Protein AF-A0A955AQS7-F1 (afdb_monomer_lite)

Radius of gyration: 12.14 Å; chains: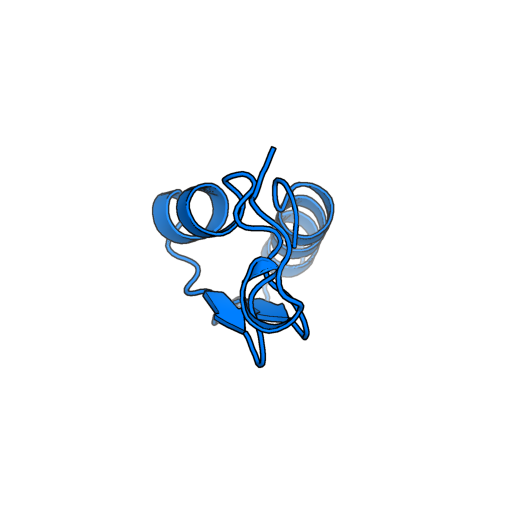 1; bounding box: 28×19×31 Å

Structure (mmCIF, N/CA/C/O backbone):
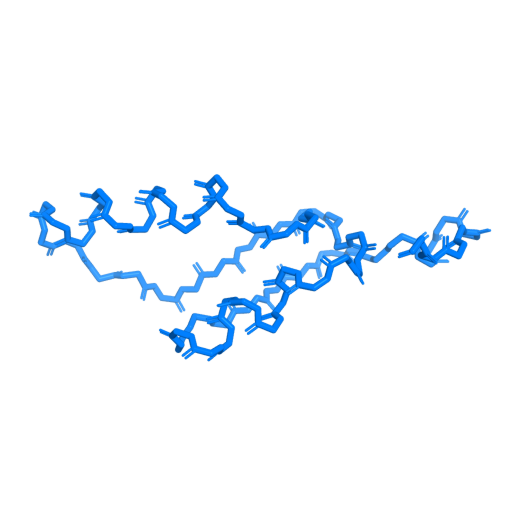data_AF-A0A955AQS7-F1
#
_entry.id   AF-A0A955AQS7-F1
#
loop_
_atom_site.group_PDB
_atom_site.id
_atom_site.type_symbol
_atom_site.label_atom_id
_atom_site.label_alt_id
_atom_site.label_comp_id
_atom_site.label_asym_id
_atom_site.label_entity_id
_atom_site.label_seq_id
_atom_site.pdbx_PDB_ins_code
_atom_site.Cartn_x
_atom_site.Cartn_y
_atom_site.Cartn_z
_atom_site.occupancy
_atom_site.B_iso_or_equiv
_atom_site.auth_seq_id
_atom_site.auth_comp_id
_atom_site.auth_asym_id
_atom_site.auth_atom_id
_atom_site.pdbx_PDB_model_num
ATOM 1 N N . VAL A 1 1 ? 2.053 1.890 -7.179 1.00 96.88 1 VAL A N 1
ATOM 2 C CA . VAL A 1 1 ? 2.595 2.050 -5.814 1.00 96.88 1 VAL A CA 1
ATOM 3 C C . VAL A 1 1 ? 4.105 2.039 -5.903 1.00 96.88 1 VAL A C 1
ATOM 5 O O . VAL A 1 1 ? 4.634 1.118 -6.497 1.00 96.88 1 VAL A O 1
ATOM 8 N N . THR A 1 2 ? 4.773 3.070 -5.388 1.00 97.00 2 THR A N 1
ATOM 9 C CA . THR A 1 2 ? 6.232 3.082 -5.183 1.00 97.00 2 THR A CA 1
ATOM 10 C C . THR A 1 2 ? 6.518 2.817 -3.706 1.00 97.00 2 THR A C 1
ATOM 12 O O . THR A 1 2 ? 6.384 1.681 -3.276 1.00 97.00 2 THR A O 1
ATOM 15 N N . THR A 1 3 ? 6.781 3.852 -2.907 1.00 97.50 3 THR A N 1
ATOM 16 C CA . THR A 1 3 ? 7.009 3.758 -1.455 1.00 97.50 3 THR A CA 1
ATOM 17 C C . THR A 1 3 ? 5.714 3.709 -0.640 1.00 97.50 3 THR A C 1
ATOM 19 O O . THR A 1 3 ? 5.735 3.407 0.545 1.00 97.50 3 THR A O 1
ATOM 22 N N . GLY A 1 4 ? 4.571 4.042 -1.251 1.00 97.44 4 GLY A N 1
ATOM 23 C CA . GLY A 1 4 ? 3.263 4.064 -0.582 1.00 97.44 4 GLY A CA 1
ATOM 24 C C . GLY A 1 4 ? 2.967 5.322 0.248 1.00 97.44 4 GLY A C 1
ATOM 25 O O . GLY A 1 4 ? 1.858 5.448 0.762 1.00 97.44 4 GLY A O 1
ATOM 26 N N . GLY A 1 5 ? 3.890 6.291 0.334 1.00 97.88 5 GLY A N 1
ATOM 27 C CA . GLY A 1 5 ? 3.765 7.456 1.227 1.00 97.88 5 GLY A CA 1
ATOM 28 C C . GLY A 1 5 ? 2.494 8.299 1.040 1.00 97.88 5 GLY A C 1
ATOM 29 O O . GLY A 1 5 ? 1.862 8.686 2.019 1.00 97.88 5 GLY A O 1
ATOM 30 N N . SER A 1 6 ? 2.064 8.536 -0.204 1.00 97.94 6 SER A N 1
ATOM 31 C CA . SER A 1 6 ? 0.809 9.259 -0.480 1.00 97.94 6 SER A CA 1
ATOM 32 C C . SER A 1 6 ? -0.419 8.523 0.068 1.00 97.94 6 SER A C 1
ATOM 34 O O . SER A 1 6 ? -1.269 9.142 0.704 1.00 97.94 6 SER A O 1
ATOM 36 N N . SER A 1 7 ? -0.500 7.207 -0.139 1.00 98.19 7 SER A N 1
ATOM 37 C CA . SER A 1 7 ? -1.612 6.395 0.356 1.00 98.19 7 SER A CA 1
ATOM 38 C C . SER A 1 7 ? -1.592 6.290 1.878 1.00 98.19 7 SER A C 1
ATOM 40 O O . SER A 1 7 ? -2.646 6.381 2.490 1.00 98.19 7 SER A O 1
ATOM 42 N N . LEU A 1 8 ? -0.414 6.177 2.501 1.00 98.38 8 LEU A N 1
ATOM 43 C CA . LEU A 1 8 ? -0.280 6.192 3.961 1.00 98.38 8 LEU A CA 1
ATOM 44 C C . LEU A 1 8 ? -0.790 7.499 4.575 1.00 98.38 8 LEU A C 1
ATOM 46 O O . LEU A 1 8 ? -1.536 7.461 5.546 1.00 98.38 8 LEU A O 1
ATOM 50 N N . ARG A 1 9 ? -0.468 8.646 3.969 1.00 98.62 9 ARG A N 1
ATOM 51 C CA . ARG A 1 9 ? -1.010 9.938 4.407 1.00 98.62 9 ARG A CA 1
ATOM 52 C C . ARG A 1 9 ? -2.533 10.001 4.253 1.00 98.62 9 ARG A C 1
ATOM 54 O O . ARG A 1 9 ? -3.218 10.539 5.114 1.00 98.62 9 ARG A O 1
ATOM 61 N N . ALA A 1 10 ? -3.078 9.447 3.169 1.00 98.44 10 ALA A N 1
ATOM 62 C CA . ALA A 1 10 ? -4.526 9.375 2.986 1.00 98.44 10 ALA A CA 1
ATOM 63 C C . ALA A 1 10 ? 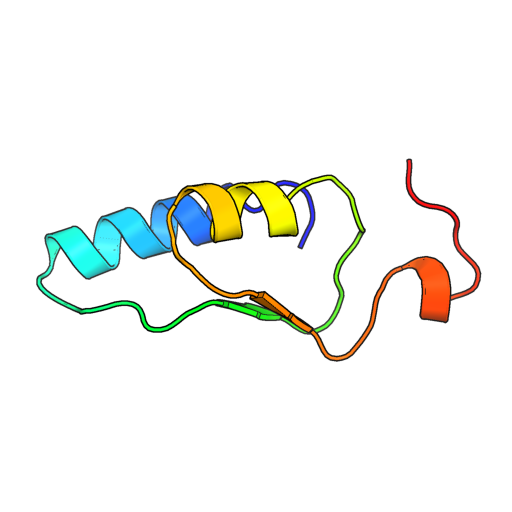-5.195 8.509 4.065 1.00 98.44 10 ALA A C 1
ATOM 65 O O . ALA A 1 10 ? -6.213 8.919 4.615 1.00 98.44 10 ALA A O 1
ATOM 66 N N . ILE A 1 11 ? -4.593 7.361 4.396 1.00 98.44 11 ILE A N 1
ATOM 67 C CA . ILE A 1 11 ? -5.026 6.473 5.484 1.00 98.44 11 ILE A CA 1
ATOM 68 C C . ILE A 1 11 ? -5.068 7.232 6.813 1.00 98.44 11 ILE A C 1
ATOM 70 O O . ILE A 1 11 ? -6.101 7.231 7.475 1.00 98.44 11 ILE A O 1
ATOM 74 N N . GLU A 1 12 ? -3.997 7.952 7.154 1.00 98.25 12 GLU A N 1
ATOM 75 C CA . GLU A 1 12 ? -3.922 8.754 8.382 1.00 98.25 12 GLU A CA 1
ATOM 76 C C . GLU A 1 12 ? -5.077 9.767 8.476 1.00 98.25 12 GLU A C 1
ATOM 78 O O . GLU A 1 12 ? -5.704 9.900 9.525 1.00 98.25 12 GLU A O 1
ATOM 83 N N . HIS A 1 13 ? -5.418 10.443 7.375 1.00 98.62 13 HIS A N 1
ATOM 84 C CA . HIS A 1 13 ? -6.524 11.402 7.359 1.00 98.62 13 HIS A CA 1
ATOM 85 C C . HIS A 1 13 ? -7.903 10.752 7.515 1.00 98.62 13 HIS A C 1
ATOM 87 O O . HIS A 1 13 ? -8.747 11.284 8.237 1.00 98.62 13 HIS A O 1
ATOM 93 N N . VAL A 1 14 ? -8.159 9.624 6.848 1.00 98.12 14 VAL A N 1
ATOM 94 C CA . VAL A 1 14 ? -9.472 8.962 6.935 1.00 98.12 14 VAL A CA 1
ATOM 95 C C . VAL A 1 14 ? -9.673 8.261 8.277 1.00 98.12 14 VAL A C 1
ATOM 97 O O . VAL A 1 14 ? -10.788 8.263 8.796 1.00 98.12 14 VAL A O 1
ATOM 100 N N . GLU A 1 15 ? -8.612 7.722 8.879 1.00 98.12 15 GLU A N 1
ATOM 101 C CA . GLU A 1 15 ? -8.671 7.161 10.231 1.00 98.12 15 GLU A CA 1
ATOM 102 C C . GLU A 1 15 ? -8.856 8.25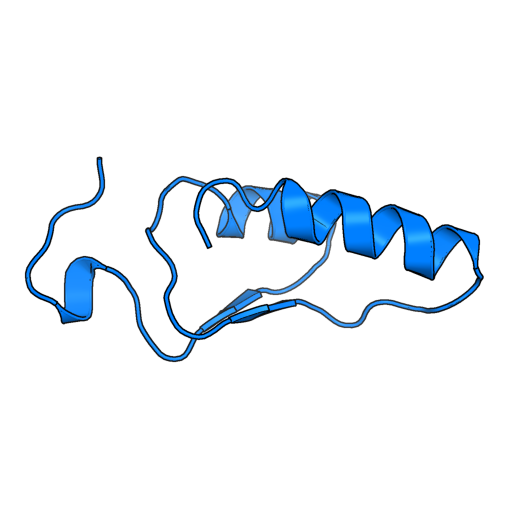5 11.283 1.00 98.12 15 GLU A C 1
ATOM 104 O O . GLU A 1 15 ? -9.664 8.085 12.194 1.00 98.12 15 GLU A O 1
ATOM 109 N N . ALA A 1 16 ? -8.212 9.417 11.121 1.00 98.44 16 ALA A N 1
ATOM 110 C CA . ALA A 1 16 ? -8.455 10.581 11.977 1.00 98.44 16 ALA A CA 1
ATOM 111 C C . ALA A 1 16 ? -9.908 11.089 11.897 1.00 98.44 16 ALA A C 1
ATOM 113 O O . ALA A 1 16 ? -10.426 11.637 12.868 1.00 98.44 16 ALA A O 1
ATOM 114 N N . PHE A 1 17 ? -10.584 10.881 10.763 1.00 98.56 17 PHE A N 1
ATOM 115 C CA . PHE A 1 17 ? -12.017 11.150 10.607 1.00 98.56 17 PHE A CA 1
ATOM 116 C C . PHE A 1 17 ? -12.913 10.072 11.259 1.00 98.56 17 PHE A C 1
ATOM 118 O O . PHE A 1 17 ? -14.122 10.260 11.376 1.00 98.56 17 PHE A O 1
ATOM 125 N N . GLY A 1 18 ? -12.348 8.946 11.702 1.00 98.56 18 GLY A N 1
ATOM 126 C CA . GLY A 1 18 ? -13.076 7.838 12.324 1.00 98.56 18 GLY A CA 1
ATOM 127 C C . GLY A 1 18 ? -13.493 6.726 11.357 1.00 98.56 18 GLY A C 1
ATOM 128 O O . GLY A 1 18 ? -14.311 5.880 11.722 1.00 98.56 18 GLY A O 1
ATOM 129 N N . LEU A 1 19 ? -12.955 6.693 10.132 1.00 98.62 19 LEU A N 1
ATOM 130 C CA . LEU A 1 19 ? -13.152 5.560 9.222 1.00 98.62 19 LEU A CA 1
ATOM 131 C C . LEU A 1 19 ? -12.164 4.436 9.527 1.00 98.62 19 LEU A C 1
ATOM 133 O O . LEU A 1 19 ? -11.058 4.659 10.006 1.00 98.62 19 LEU A O 1
ATOM 137 N N . LYS A 1 20 ? -12.552 3.211 9.175 1.00 97.75 20 LYS A N 1
ATOM 138 C CA . LYS A 1 20 ? -11.673 2.043 9.228 1.00 97.75 20 LYS A CA 1
ATOM 139 C C . LYS A 1 20 ? -11.172 1.708 7.829 1.00 97.75 20 LYS A C 1
ATOM 141 O O . LYS A 1 20 ? -11.968 1.352 6.959 1.00 97.75 20 LYS A O 1
ATOM 146 N N . VAL A 1 21 ? -9.859 1.750 7.627 1.00 98.06 21 VAL A N 1
ATOM 147 C CA . VAL A 1 21 ? -9.242 1.311 6.371 1.00 98.06 21 VAL A CA 1
ATOM 148 C C . VAL A 1 21 ? -9.120 -0.211 6.360 1.00 98.06 21 VAL A C 1
ATOM 150 O O . VAL A 1 21 ? -8.611 -0.818 7.297 1.00 98.06 21 VAL A O 1
ATOM 153 N N . THR A 1 22 ? -9.596 -0.844 5.288 1.00 97.88 22 THR A N 1
ATOM 154 C CA . THR A 1 22 ? -9.553 -2.309 5.122 1.00 97.88 22 THR A CA 1
ATOM 155 C C . THR A 1 22 ? -8.350 -2.792 4.310 1.00 97.88 22 THR A C 1
ATOM 157 O O . THR A 1 22 ? -8.031 -3.979 4.340 1.00 97.88 22 THR A O 1
ATOM 160 N N . GLY A 1 23 ? -7.679 -1.894 3.587 1.00 97.62 23 GLY A N 1
ATOM 161 C CA . GLY A 1 23 ? -6.505 -2.190 2.773 1.00 97.62 23 GLY A CA 1
ATOM 162 C C . GLY A 1 23 ? -6.310 -1.183 1.644 1.00 97.62 23 GLY A C 1
ATOM 163 O O . GLY A 1 23 ? -7.036 -0.195 1.534 1.00 97.62 23 GLY A O 1
ATOM 164 N N . VAL A 1 24 ? -5.328 -1.457 0.790 1.00 98.44 24 VAL A N 1
ATOM 165 C CA . VAL A 1 24 ? -4.979 -0.648 -0.380 1.00 98.44 24 VAL A CA 1
ATOM 166 C C . VAL A 1 24 ? -5.171 -1.483 -1.644 1.00 98.44 24 VAL A C 1
ATOM 168 O O . VAL A 1 24 ? -4.707 -2.621 -1.730 1.00 98.44 24 VAL A O 1
ATOM 171 N N . LEU A 1 25 ? -5.834 -0.909 -2.648 1.00 98.38 25 LEU A N 1
ATOM 172 C CA . LEU A 1 25 ? -5.940 -1.470 -3.994 1.00 98.38 25 LEU A CA 1
ATOM 173 C C . LEU A 1 25 ? -5.275 -0.509 -4.980 1.00 98.38 25 LEU A C 1
ATOM 175 O O . LEU A 1 25 ? -5.556 0.688 -4.962 1.00 98.38 25 LEU A O 1
ATOM 179 N N . ALA A 1 26 ? -4.401 -1.020 -5.841 1.00 97.94 26 ALA A N 1
ATOM 180 C CA . ALA A 1 26 ? -3.750 -0.221 -6.875 1.00 97.94 26 ALA A CA 1
ATOM 181 C C . ALA A 1 26 ? -3.650 -0.977 -8.203 1.00 97.94 26 ALA A C 1
ATOM 183 O O . ALA A 1 26 ? -3.783 -2.193 -8.255 1.00 97.94 26 ALA A O 1
ATOM 184 N N . ILE A 1 27 ? -3.390 -0.258 -9.294 1.00 98.38 27 ILE A N 1
ATOM 185 C CA . ILE A 1 27 ? -3.241 -0.890 -10.611 1.00 98.38 27 ILE A CA 1
ATOM 186 C C . ILE A 1 27 ? -1.876 -1.586 -10.706 1.00 98.38 27 ILE A C 1
ATOM 188 O O . ILE A 1 27 ? -1.828 -2.791 -10.910 1.00 98.38 27 ILE A O 1
ATOM 192 N N . ILE A 1 28 ? -0.778 -0.852 -10.494 1.00 98.19 28 ILE A N 1
ATOM 193 C CA . ILE A 1 28 ? 0.593 -1.368 -10.657 1.00 98.19 28 ILE A CA 1
ATOM 194 C C . ILE A 1 28 ? 1.382 -1.209 -9.356 1.00 98.19 28 ILE A C 1
ATOM 196 O O . ILE A 1 28 ? 1.459 -0.101 -8.814 1.00 98.19 28 ILE A O 1
ATOM 200 N N . ASP A 1 29 ? 2.009 -2.279 -8.873 1.00 98.12 29 ASP A N 1
ATOM 201 C CA . ASP A 1 29 ? 3.069 -2.242 -7.859 1.00 98.12 29 ASP A CA 1
ATOM 202 C C . ASP A 1 29 ? 4.439 -2.080 -8.535 1.00 98.12 29 ASP A C 1
ATOM 204 O O . ASP A 1 29 ? 4.844 -2.920 -9.333 1.00 98.12 29 ASP A O 1
ATOM 208 N N . ARG A 1 30 ? 5.176 -1.009 -8.229 1.00 97.88 30 ARG A N 1
ATOM 209 C CA . ARG A 1 30 ? 6.532 -0.802 -8.761 1.00 97.88 30 ARG A CA 1
ATOM 210 C C . ARG A 1 30 ? 7.602 -1.565 -7.984 1.00 97.88 30 ARG A C 1
ATOM 212 O O . ARG A 1 30 ? 8.772 -1.433 -8.313 1.00 97.88 30 ARG A O 1
ATOM 219 N N . LEU A 1 31 ? 7.208 -2.353 -6.980 1.00 97.56 31 LEU A N 1
ATOM 220 C CA . LEU A 1 31 ? 8.100 -3.158 -6.145 1.00 97.56 31 LEU A CA 1
ATOM 221 C C . LEU A 1 31 ? 9.154 -2.323 -5.389 1.00 97.56 31 LEU A C 1
ATOM 223 O O . LEU A 1 31 ? 10.148 -2.857 -4.918 1.00 97.56 31 LEU A O 1
ATOM 227 N N . SER A 1 32 ? 8.897 -1.026 -5.188 1.00 96.62 32 SER A N 1
ATOM 228 C CA . SER A 1 32 ? 9.801 -0.070 -4.523 1.00 96.62 32 SER A CA 1
ATOM 229 C C . SER A 1 32 ? 9.565 0.035 -3.003 1.00 96.62 32 SER A C 1
ATOM 231 O O . SER A 1 32 ? 9.658 1.118 -2.425 1.00 96.62 32 SER A O 1
ATOM 233 N N . GLY A 1 33 ? 9.165 -1.062 -2.351 1.00 97.31 33 GLY A N 1
ATOM 234 C CA . GLY A 1 33 ? 8.975 -1.128 -0.891 1.00 97.31 33 GLY A CA 1
ATOM 235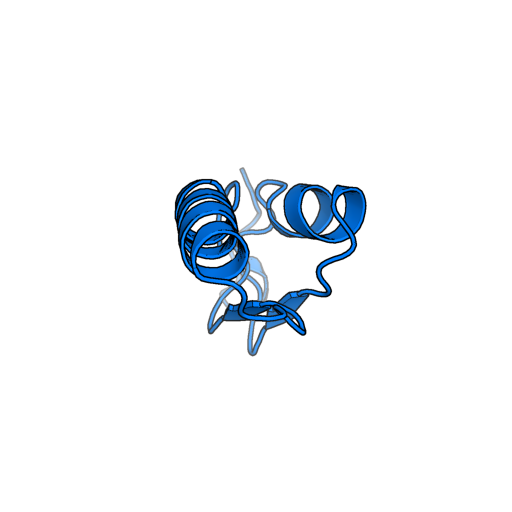 C C . GLY A 1 33 ? 7.585 -0.747 -0.351 1.00 97.31 33 GLY A C 1
ATOM 236 O O . GLY A 1 33 ? 7.328 -0.887 0.844 1.00 97.31 33 GLY A O 1
ATOM 237 N N . GLY A 1 34 ? 6.659 -0.273 -1.191 1.00 97.75 34 GLY A N 1
ATOM 238 C CA . GLY A 1 34 ? 5.346 0.194 -0.728 1.00 97.75 34 GLY A CA 1
ATOM 239 C C . GLY A 1 34 ? 4.460 -0.900 -0.134 1.00 97.75 34 GLY A C 1
ATOM 240 O O . GLY A 1 34 ? 3.736 -0.640 0.822 1.00 97.75 34 GLY A O 1
ATOM 241 N N . ARG A 1 35 ? 4.548 -2.134 -0.642 1.00 98.12 35 ARG A N 1
ATOM 242 C CA . ARG A 1 35 ? 3.848 -3.292 -0.067 1.00 98.12 35 ARG A CA 1
ATOM 243 C C . ARG A 1 35 ? 4.241 -3.516 1.391 1.00 98.12 35 ARG A C 1
ATOM 245 O O . ARG A 1 35 ? 3.371 -3.572 2.252 1.00 98.12 35 ARG A O 1
ATOM 252 N N . GLN A 1 36 ? 5.543 -3.569 1.659 1.00 98.19 36 GLN A N 1
ATOM 253 C CA . GLN A 1 36 ? 6.098 -3.747 2.998 1.00 98.19 36 GLN A CA 1
ATOM 254 C C . GLN A 1 36 ? 5.705 -2.578 3.909 1.00 98.19 36 GLN A C 1
ATOM 256 O O . GLN A 1 36 ? 5.345 -2.787 5.066 1.00 98.19 36 GLN A O 1
ATOM 261 N N . ALA A 1 37 ? 5.707 -1.350 3.378 1.00 98.31 37 ALA A N 1
ATOM 262 C CA . ALA A 1 37 ? 5.265 -0.172 4.117 1.00 98.31 37 ALA A CA 1
ATOM 263 C C . ALA A 1 37 ? 3.794 -0.286 4.564 1.00 98.31 37 ALA A C 1
ATOM 265 O O . ALA A 1 37 ? 3.484 0.030 5.710 1.00 98.31 37 ALA A O 1
ATOM 266 N N . PHE A 1 38 ? 2.898 -0.785 3.707 1.00 98.38 38 PHE A N 1
ATOM 267 C CA . PHE A 1 38 ? 1.499 -1.019 4.075 1.00 98.38 38 PHE A CA 1
ATOM 268 C C . PHE A 1 38 ? 1.334 -2.183 5.059 1.00 98.38 38 PHE A C 1
ATOM 270 O O . PHE A 1 38 ? 0.674 -2.023 6.086 1.00 98.38 38 PHE A O 1
ATOM 277 N N . GLU A 1 39 ? 1.973 -3.323 4.792 1.00 97.81 39 GLU A N 1
ATOM 278 C CA . GLU A 1 39 ? 1.875 -4.529 5.624 1.00 97.81 39 GLU A CA 1
ATOM 279 C C . GLU A 1 39 ? 2.416 -4.294 7.041 1.00 97.81 39 GLU A C 1
ATOM 281 O O . GLU A 1 39 ? 1.797 -4.736 8.007 1.00 97.81 39 GLU A O 1
ATOM 286 N N . SER A 1 40 ? 3.494 -3.514 7.191 1.00 97.94 40 SER A N 1
ATOM 287 C CA . SER A 1 40 ? 4.037 -3.133 8.507 1.00 97.94 40 SER A CA 1
ATOM 288 C C . SER A 1 40 ? 3.068 -2.314 9.367 1.00 97.94 40 SER A C 1
ATOM 290 O O . SER A 1 40 ? 3.182 -2.317 10.591 1.00 97.94 40 SER A O 1
ATOM 292 N N . LYS A 1 41 ? 2.093 -1.643 8.740 1.00 97.19 41 LYS A N 1
ATOM 293 C CA . LYS A 1 41 ? 1.011 -0.919 9.418 1.00 97.19 41 LYS A CA 1
ATOM 294 C C . LYS A 1 41 ? -0.318 -1.695 9.428 1.00 97.19 41 LYS A C 1
ATOM 296 O O . LYS A 1 41 ? -1.339 -1.149 9.825 1.00 97.19 41 LYS A O 1
ATOM 301 N N . GLY A 1 42 ? -0.323 -2.960 9.001 1.00 97.69 42 GLY A N 1
ATOM 302 C CA . GLY A 1 42 ? -1.514 -3.815 9.000 1.00 97.69 42 GLY A CA 1
ATOM 303 C C . GLY A 1 42 ? -2.471 -3.598 7.824 1.00 97.69 42 GLY A C 1
ATOM 304 O O . GLY A 1 42 ? -3.592 -4.105 7.857 1.00 97.69 42 GLY A O 1
ATOM 305 N N . TYR A 1 43 ? -2.052 -2.886 6.774 1.00 98.25 43 TYR A N 1
ATOM 306 C CA . TYR A 1 43 ? -2.878 -2.653 5.589 1.00 98.25 43 TYR A CA 1
ATOM 307 C C . TYR A 1 43 ? -2.479 -3.614 4.458 1.00 98.25 43 TYR A C 1
ATOM 309 O O . TYR A 1 43 ? -1.380 -3.498 3.916 1.00 98.25 43 TYR A O 1
ATOM 317 N N . PRO A 1 44 ? -3.342 -4.558 4.045 1.00 98.06 44 PRO A N 1
ATOM 318 C CA . PRO A 1 44 ? -3.025 -5.435 2.923 1.00 98.06 44 PRO A CA 1
ATOM 319 C C . PRO A 1 44 ? -3.026 -4.656 1.601 1.00 98.06 44 PRO A C 1
ATOM 321 O O . PRO A 1 44 ? -3.938 -3.867 1.346 1.00 98.06 44 PRO A O 1
ATOM 324 N N . LEU A 1 45 ? -2.046 -4.918 0.729 1.00 98.44 45 LEU A N 1
ATOM 325 C CA . LEU A 1 45 ? -2.004 -4.383 -0.636 1.00 98.44 45 LEU A CA 1
ATOM 326 C C . LEU A 1 45 ? -2.435 -5.438 -1.660 1.00 98.44 45 LEU A C 1
ATOM 328 O O . LEU A 1 45 ? -1.833 -6.510 -1.761 1.00 98.44 45 LEU A O 1
ATOM 332 N N . LYS A 1 46 ? -3.409 -5.095 -2.503 1.00 98.50 46 LYS A N 1
ATOM 333 C CA . LYS A 1 46 ? -3.733 -5.833 -3.731 1.00 98.50 46 LYS A CA 1
ATOM 334 C C . LYS A 1 46 ? -3.385 -4.993 -4.952 1.00 98.50 46 LYS A C 1
ATOM 336 O O . LYS A 1 46 ? -3.655 -3.792 -4.972 1.00 98.50 46 LYS A O 1
ATOM 341 N N . THR A 1 47 ? -2.815 -5.626 -5.972 1.00 98.56 47 THR A N 1
ATOM 342 C CA . THR A 1 47 ? -2.529 -4.975 -7.252 1.00 98.56 47 THR A CA 1
ATOM 343 C C . THR A 1 47 ? -2.968 -5.827 -8.431 1.00 98.56 47 THR A C 1
ATOM 345 O O . THR A 1 47 ? -3.049 -7.045 -8.303 1.00 98.56 47 THR A O 1
ATOM 348 N N . LEU A 1 48 ? -3.283 -5.180 -9.558 1.00 98.62 48 LEU A N 1
ATOM 349 C CA . LEU A 1 48 ? -3.571 -5.884 -10.813 1.00 98.62 48 LEU A CA 1
ATOM 350 C C . LEU A 1 48 ? -2.284 -6.368 -11.483 1.00 98.62 48 LEU A C 1
ATOM 352 O O . LEU A 1 48 ? -2.248 -7.471 -12.011 1.00 98.62 48 LEU A O 1
ATOM 356 N N . PHE A 1 49 ? -1.235 -5.551 -11.415 1.00 98.56 49 PHE A N 1
ATOM 357 C CA . PHE A 1 49 ? 0.068 -5.827 -11.999 1.00 98.56 49 PHE A CA 1
ATOM 358 C C . PHE A 1 49 ? 1.192 -5.433 -11.043 1.00 98.56 49 PHE A C 1
ATOM 360 O O . PHE A 1 49 ? 1.013 -4.698 -10.063 1.00 98.56 49 PHE A O 1
ATOM 367 N N . THR A 1 50 ? 2.380 -5.882 -11.391 1.00 98.44 50 THR A N 1
ATOM 368 C CA . THR A 1 50 ? 3.675 -5.426 -10.920 1.00 98.44 50 THR A CA 1
ATOM 369 C C . THR A 1 50 ? 4.446 -4.814 -12.091 1.00 98.44 50 THR A C 1
ATOM 371 O O . THR A 1 50 ? 4.113 -5.028 -13.254 1.00 98.44 50 THR A O 1
ATOM 374 N N . VAL A 1 51 ? 5.506 -4.057 -11.812 1.00 97.94 51 VAL A N 1
ATOM 375 C CA . VAL A 1 51 ? 6.401 -3.520 -12.854 1.00 97.94 51 VAL A CA 1
ATOM 376 C C . VAL A 1 51 ? 7.032 -4.621 -13.720 1.00 97.94 51 VAL A C 1
ATOM 378 O O . VAL A 1 51 ? 7.262 -4.409 -14.908 1.00 97.94 51 VAL A O 1
ATOM 381 N N . ARG A 1 52 ? 7.205 -5.828 -13.165 1.00 98.06 52 ARG A N 1
ATOM 382 C CA . ARG A 1 52 ? 7.743 -6.995 -13.878 1.00 98.06 52 ARG A CA 1
ATOM 383 C C . ARG A 1 52 ? 6.826 -7.507 -14.987 1.00 98.06 52 ARG A C 1
ATOM 385 O O . ARG A 1 52 ? 7.330 -8.023 -15.977 1.00 98.06 52 ARG A O 1
ATOM 392 N N . ASP A 1 53 ? 5.511 -7.303 -14.879 1.00 98.31 53 ASP A N 1
ATOM 393 C CA . ASP A 1 53 ? 4.554 -7.679 -15.936 1.00 98.31 53 ASP A CA 1
ATOM 394 C C . ASP A 1 53 ? 4.763 -6.874 -17.230 1.00 98.31 53 ASP A C 1
ATOM 396 O O . ASP A 1 53 ? 4.276 -7.249 -18.294 1.00 98.31 53 ASP A O 1
ATOM 400 N N . PHE A 1 54 ? 5.530 -5.783 -17.149 1.00 97.69 54 PHE A N 1
ATOM 401 C CA . PHE A 1 54 ? 5.915 -4.941 -18.278 1.00 97.69 54 PHE A CA 1
ATOM 402 C C . PHE A 1 54 ? 7.354 -5.204 -18.757 1.00 97.69 54 PHE A C 1
ATOM 404 O O . PHE A 1 54 ? 7.869 -4.439 -19.568 1.00 97.69 54 PHE A O 1
ATOM 411 N N . GLY A 1 55 ? 8.018 -6.258 -18.265 1.00 97.62 55 GLY A N 1
ATOM 412 C CA . GLY A 1 55 ? 9.401 -6.590 -18.630 1.00 97.62 55 GLY A CA 1
ATOM 413 C C . GLY A 1 55 ? 10.446 -5.619 -18.071 1.00 97.62 55 GLY A C 1
ATOM 414 O O . GLY A 1 55 ? 11.525 -5.488 -18.643 1.00 97.62 55 GLY A O 1
ATOM 415 N N . ILE A 1 56 ? 10.118 -4.914 -16.983 1.00 97.06 56 ILE A N 1
ATOM 416 C CA . ILE A 1 56 ? 10.986 -3.924 -16.339 1.00 97.06 56 ILE A CA 1
ATOM 417 C C . ILE A 1 56 ? 11.416 -4.453 -14.967 1.00 97.06 56 ILE A C 1
ATOM 419 O O . ILE A 1 56 ? 10.570 -4.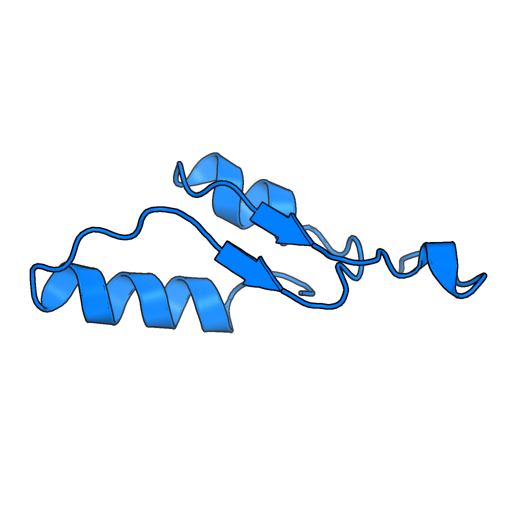842 -14.154 1.00 97.06 56 ILE A O 1
ATOM 423 N N . GLU A 1 57 ? 12.722 -4.425 -14.694 1.00 94.69 57 GLU A N 1
ATOM 424 C CA . GLU A 1 57 ? 13.245 -4.740 -13.364 1.00 94.69 57 GLU A CA 1
ATOM 425 C C . GLU A 1 57 ? 13.052 -3.560 -12.398 1.00 94.69 57 GLU A C 1
ATOM 427 O O . GLU A 1 57 ? 13.222 -2.405 -12.798 1.00 94.69 57 GLU A O 1
ATOM 432 N N . PRO A 1 58 ? 12.674 -3.819 -11.133 1.00 88.75 58 PRO A N 1
ATOM 433 C CA . PRO A 1 58 ? 12.588 -2.779 -10.113 1.00 88.75 58 PRO A CA 1
ATOM 434 C C . PRO A 1 58 ? 13.954 -2.133 -9.857 1.00 88.75 58 PRO A C 1
ATOM 436 O O . PRO A 1 58 ? 14.958 -2.840 -9.785 1.00 88.75 58 PRO A O 1
ATOM 439 N N . GLU A 1 59 ? 13.960 -0.810 -9.687 1.00 76.31 59 GLU A N 1
ATOM 440 C CA . GLU A 1 59 ? 15.107 -0.053 -9.153 1.00 76.31 59 GLU A CA 1
ATOM 441 C C . GLU A 1 59 ? 15.355 -0.356 -7.669 1.00 76.31 59 GLU A C 1
ATOM 443 O O . GLU A 1 59 ? 14.355 -0.500 -6.919 1.00 76.31 59 GLU A O 1
#

Secondary structure (DSSP, 8-state):
--S-HHHHHHHHHHHHTTPPP--EEEEEE--SSHHHHHHHTT--EEEEEEGGGGT----

pLDDT: mean 97.45, std 3.09, range [76.31, 98.62]

Foldseek 3Di:
DAQQVVVVVVCVVVVVVVDDAAAEEEAEALVNNNQVVQVVVPHHYDYNYYPVVVVDDRD

Sequence (59 aa):
VTTGGSSLRAIEHVEAFGLKVTGVLAIIDRLSGGRQAFESKGYPLKTLFTVRDFGIEPE